Protein AF-A0A259Z022-F1 (afdb_monomer_lite)

Sequence (77 aa):
MLAFALQWMPYGGGDAEDIMVAFGVPSEMYFRRLRHLLADPKQPVDLDARTVDALLHVCRRRLEHSAASVGRPQVGQ

Structure (mmCIF, N/CA/C/O backbone):
data_AF-A0A259Z022-F1
#
_entry.id   AF-A0A259Z022-F1
#
loop_
_atom_site.group_PDB
_atom_site.id
_atom_site.type_symbol
_atom_site.label_atom_id
_atom_site.label_alt_id
_atom_site.label_comp_id
_atom_site.label_asym_id
_atom_site.label_entity_id
_atom_site.label_seq_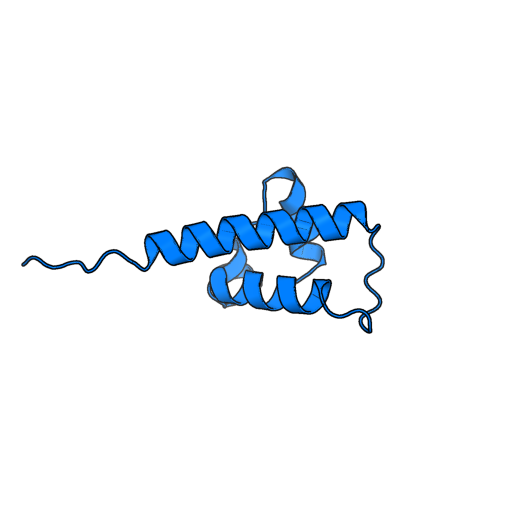id
_atom_site.pdbx_PDB_ins_code
_atom_site.Cartn_x
_atom_site.Cartn_y
_atom_site.Cartn_z
_atom_site.occupancy
_atom_site.B_iso_or_equiv
_atom_site.auth_seq_id
_atom_site.auth_comp_id
_atom_site.auth_asym_id
_atom_site.auth_atom_id
_atom_site.pdbx_PDB_model_num
ATOM 1 N N . MET A 1 1 ? -3.785 -8.877 -1.462 1.00 80.88 1 MET A N 1
ATOM 2 C CA . MET A 1 1 ? -3.350 -7.488 -1.171 1.00 80.88 1 MET A CA 1
ATOM 3 C C . MET A 1 1 ? -3.140 -6.706 -2.459 1.00 80.88 1 MET A C 1
ATOM 5 O O . MET A 1 1 ? -3.779 -5.682 -2.631 1.00 80.88 1 MET A O 1
ATOM 9 N N . LEU A 1 2 ? -2.331 -7.212 -3.396 1.00 84.44 2 LEU A N 1
ATOM 10 C CA . LEU A 1 2 ? -2.024 -6.503 -4.642 1.00 84.44 2 LEU A CA 1
ATOM 11 C C . LEU A 1 2 ? -3.249 -6.211 -5.528 1.00 84.44 2 LEU A C 1
ATOM 13 O O . LEU A 1 2 ? -3.437 -5.071 -5.927 1.00 84.44 2 LEU A O 1
ATOM 17 N N . ALA A 1 3 ? -4.124 -7.197 -5.762 1.00 87.00 3 ALA A N 1
ATOM 18 C CA . ALA A 1 3 ? -5.340 -7.005 -6.564 1.00 87.00 3 ALA A CA 1
ATOM 19 C C . ALA A 1 3 ? -6.253 -5.891 -6.014 1.00 87.00 3 ALA A C 1
ATOM 21 O O . ALA A 1 3 ? -6.750 -5.062 -6.769 1.00 87.00 3 ALA A O 1
ATOM 22 N N . PHE A 1 4 ? -6.400 -5.818 -4.687 1.00 88.81 4 PHE A N 1
ATOM 23 C CA . PHE A 1 4 ? -7.122 -4.729 -4.031 1.00 88.81 4 PHE A CA 1
ATOM 24 C C . PHE A 1 4 ? -6.406 -3.390 -4.257 1.00 88.81 4 PHE A C 1
ATOM 26 O O . PHE A 1 4 ? -7.020 -2.426 -4.695 1.00 88.81 4 PHE A O 1
ATOM 33 N N . ALA A 1 5 ? -5.090 -3.323 -4.048 1.00 88.31 5 ALA A N 1
ATOM 34 C CA . ALA A 1 5 ? -4.330 -2.100 -4.305 1.00 88.31 5 ALA A CA 1
ATOM 35 C C . ALA A 1 5 ? -4.484 -1.589 -5.750 1.00 88.31 5 ALA A C 1
ATOM 37 O O . ALA A 1 5 ? -4.608 -0.386 -5.951 1.00 88.31 5 ALA A O 1
ATOM 38 N N . LEU A 1 6 ? -4.516 -2.496 -6.732 1.00 87.88 6 LEU A N 1
ATOM 39 C CA . LEU A 1 6 ? -4.711 -2.173 -8.147 1.00 87.88 6 LEU A CA 1
ATOM 40 C C . LEU A 1 6 ? -6.123 -1.658 -8.432 1.00 87.88 6 LEU A C 1
ATOM 42 O O . LEU A 1 6 ? -6.266 -0.623 -9.077 1.00 87.88 6 LEU A O 1
ATOM 46 N N . GLN A 1 7 ? -7.151 -2.326 -7.902 1.00 89.50 7 GLN A N 1
ATOM 47 C CA . GLN A 1 7 ? -8.546 -1.905 -8.054 1.00 89.50 7 GLN A CA 1
ATOM 48 C C . GLN A 1 7 ? -8.779 -0.488 -7.513 1.00 89.50 7 GLN A C 1
ATOM 50 O O . GLN A 1 7 ? -9.505 0.301 -8.112 1.00 89.50 7 GLN A O 1
ATOM 55 N N . TRP A 1 8 ? -8.136 -0.153 -6.395 1.00 88.31 8 TRP A N 1
ATOM 56 C CA . TRP A 1 8 ? -8.308 1.135 -5.729 1.00 88.31 8 TRP A CA 1
ATOM 57 C C . TRP A 1 8 ? -7.244 2.178 -6.098 1.00 88.31 8 TRP A C 1
ATOM 59 O O . TRP A 1 8 ? -7.282 3.303 -5.595 1.00 88.31 8 TRP A O 1
ATOM 69 N N . MET A 1 9 ? -6.302 1.841 -6.983 1.00 84.12 9 MET A N 1
ATOM 70 C CA . MET A 1 9 ? -5.235 2.749 -7.412 1.00 84.12 9 MET A CA 1
ATOM 71 C C . MET A 1 9 ? -5.764 4.076 -7.993 1.00 84.12 9 MET A C 1
ATOM 73 O O . MET A 1 9 ? -5.238 5.117 -7.591 1.00 84.12 9 MET A O 1
ATOM 77 N N . PRO A 1 10 ? -6.827 4.097 -8.832 1.00 84.62 10 PRO A N 1
ATOM 78 C CA . PRO A 1 10 ? -7.384 5.345 -9.370 1.00 84.62 10 PRO A CA 1
ATOM 79 C C . PRO A 1 10 ? -7.881 6.320 -8.293 1.00 84.62 10 PRO A C 1
ATOM 81 O O . PRO A 1 10 ? -7.921 7.525 -8.522 1.00 84.62 10 PRO A O 1
ATOM 84 N N . TYR A 1 11 ? -8.224 5.805 -7.111 1.00 82.81 11 TYR A N 1
ATOM 85 C CA . TYR A 1 11 ? -8.745 6.574 -5.981 1.00 82.81 11 TYR A CA 1
ATOM 86 C C . TYR A 1 11 ? -7.666 6.905 -4.935 1.00 82.81 11 TYR A C 1
ATOM 88 O O . TYR A 1 11 ? -7.966 7.468 -3.886 1.00 82.81 11 TYR A O 1
ATOM 96 N N . GLY A 1 12 ? -6.396 6.566 -5.197 1.00 73.25 12 GLY A N 1
ATOM 97 C CA . GLY A 1 12 ? -5.300 6.777 -4.245 1.00 73.25 12 GLY A CA 1
ATOM 98 C C . GLY A 1 12 ? -5.207 5.708 -3.148 1.00 73.25 12 GLY A C 1
ATOM 99 O O . GLY A 1 12 ? -4.648 5.970 -2.079 1.00 73.25 12 GLY A O 1
ATOM 100 N N . GLY A 1 13 ? -5.736 4.510 -3.413 1.00 75.94 13 GLY A N 1
ATOM 101 C CA . GLY A 1 13 ? -5.788 3.378 -2.487 1.00 75.94 13 GLY A CA 1
ATOM 102 C C . GLY A 1 13 ? -7.087 3.332 -1.679 1.00 75.94 13 GLY A C 1
ATOM 103 O O . GLY A 1 13 ? -7.668 4.375 -1.385 1.00 75.94 13 GLY A O 1
ATOM 104 N N . GLY A 1 14 ? -7.524 2.115 -1.330 1.00 80.50 14 GLY A N 1
ATOM 105 C CA . GLY A 1 14 ? -8.768 1.887 -0.585 1.00 80.50 14 GLY A CA 1
ATOM 106 C C . GLY A 1 14 ? -8.733 2.545 0.792 1.00 80.50 14 GLY A C 1
ATOM 107 O O . GLY A 1 14 ? -7.652 2.748 1.359 1.00 80.50 14 GLY A O 1
ATOM 108 N N . ASP A 1 15 ? -9.905 2.914 1.304 1.00 83.69 15 ASP A N 1
ATOM 109 C CA . ASP A 1 15 ? -9.992 3.568 2.602 1.00 83.69 15 ASP A CA 1
ATOM 110 C C . ASP A 1 15 ? -9.806 2.580 3.764 1.00 83.69 15 ASP A C 1
ATOM 112 O O . ASP A 1 15 ? -9.760 1.361 3.579 1.00 83.69 15 ASP A O 1
ATOM 116 N N . ALA A 1 16 ? -9.627 3.102 4.976 1.00 84.62 16 ALA A N 1
ATOM 117 C CA . ALA A 1 16 ? -9.364 2.283 6.146 1.00 84.62 16 ALA A CA 1
ATOM 118 C C . ALA A 1 16 ? -10.523 1.330 6.457 1.00 84.62 16 ALA A C 1
ATOM 120 O O . ALA A 1 16 ? -10.262 0.198 6.866 1.00 84.62 16 ALA A O 1
ATOM 121 N N . GLU A 1 17 ? -11.764 1.760 6.220 1.00 87.38 17 GLU A N 1
ATOM 122 C CA . GLU A 1 17 ? -12.953 0.925 6.398 1.00 87.38 17 GLU A CA 1
ATOM 123 C C . GLU A 1 17 ? -12.972 -0.243 5.401 1.00 87.38 17 GLU A C 1
ATOM 125 O O . GLU A 1 17 ? -13.039 -1.398 5.822 1.00 87.38 17 GLU A O 1
ATOM 130 N N . ASP A 1 18 ? -12.780 0.017 4.103 1.00 90.00 18 ASP A N 1
ATOM 131 C CA . ASP A 1 18 ? -12.710 -1.037 3.080 1.00 90.00 18 ASP A CA 1
ATOM 132 C C . ASP A 1 18 ? -11.570 -2.029 3.343 1.00 90.00 18 ASP A C 1
ATOM 134 O O . ASP A 1 18 ? -11.731 -3.238 3.170 1.00 90.00 18 ASP A O 1
ATOM 138 N N . ILE A 1 19 ? -10.404 -1.539 3.778 1.00 89.44 19 ILE A N 1
ATOM 139 C CA . ILE A 1 19 ? -9.267 -2.398 4.127 1.00 89.44 19 ILE A CA 1
ATOM 140 C C . ILE A 1 19 ? -9.606 -3.279 5.334 1.00 89.44 19 ILE A C 1
ATOM 142 O O . ILE A 1 19 ? -9.269 -4.468 5.342 1.00 89.44 19 ILE A O 1
ATOM 146 N N . MET A 1 20 ? -10.268 -2.719 6.347 1.00 88.44 20 MET A N 1
ATOM 147 C CA . MET A 1 20 ? -10.677 -3.461 7.535 1.00 88.44 20 MET A CA 1
ATOM 148 C C . MET A 1 20 ? -11.719 -4.528 7.189 1.00 88.44 20 MET A C 1
ATOM 150 O O . MET A 1 20 ? -11.586 -5.661 7.643 1.00 88.44 20 MET A O 1
ATOM 154 N N . VAL A 1 21 ? -12.692 -4.213 6.333 1.00 92.50 21 VAL A N 1
ATOM 155 C CA . VAL A 1 21 ? -13.699 -5.170 5.850 1.00 92.50 21 VAL A CA 1
ATOM 156 C C . VAL A 1 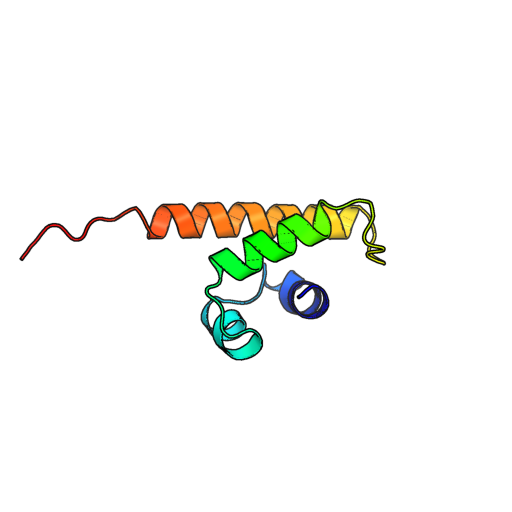21 ? -13.058 -6.275 5.007 1.00 92.50 21 VAL A C 1
ATOM 158 O O . VAL A 1 21 ? -13.351 -7.452 5.204 1.00 92.50 21 VAL A O 1
ATOM 161 N N . ALA A 1 22 ? -12.156 -5.924 4.088 1.00 90.19 22 ALA A N 1
ATOM 162 C CA . ALA A 1 22 ? -11.566 -6.882 3.156 1.00 90.19 22 ALA A CA 1
ATOM 163 C C . ALA A 1 22 ? -10.490 -7.784 3.786 1.00 90.19 22 ALA A C 1
ATOM 165 O O . ALA A 1 22 ? -10.333 -8.932 3.372 1.00 90.19 22 ALA A O 1
ATOM 166 N N . PHE A 1 23 ? -9.713 -7.274 4.749 1.00 90.06 23 PHE A N 1
ATOM 167 C CA . PHE A 1 23 ? -8.532 -7.967 5.282 1.00 90.06 23 PHE A CA 1
ATOM 168 C C . PHE A 1 23 ? -8.541 -8.168 6.800 1.00 90.06 23 PHE A C 1
ATOM 170 O O . PHE A 1 23 ? -7.661 -8.866 7.305 1.00 90.06 23 PHE A O 1
ATOM 177 N N . GLY A 1 24 ? -9.470 -7.553 7.537 1.00 93.06 24 GLY A N 1
ATOM 178 C CA . GLY A 1 24 ? -9.526 -7.639 8.999 1.00 93.06 24 GLY A CA 1
ATOM 179 C C . GLY A 1 24 ? -8.321 -7.013 9.705 1.00 93.06 24 GLY A C 1
ATOM 180 O O . GLY A 1 24 ? -8.013 -7.377 10.838 1.00 93.06 24 GLY A O 1
ATOM 181 N N . VAL A 1 25 ? -7.592 -6.112 9.037 1.00 91.38 25 VAL A N 1
ATOM 182 C CA . VAL A 1 25 ? -6.401 -5.450 9.588 1.00 91.38 25 VAL A CA 1
ATOM 183 C C . VAL A 1 25 ? -6.527 -3.934 9.486 1.00 91.38 25 VAL A C 1
ATOM 185 O O . VAL A 1 25 ? -7.164 -3.437 8.557 1.00 91.38 25 VAL A O 1
ATOM 188 N N . PRO A 1 26 ? -5.884 -3.175 10.390 1.00 89.75 26 PRO A N 1
ATOM 189 C CA . PRO A 1 26 ? -5.807 -1.730 10.248 1.00 89.75 26 PRO A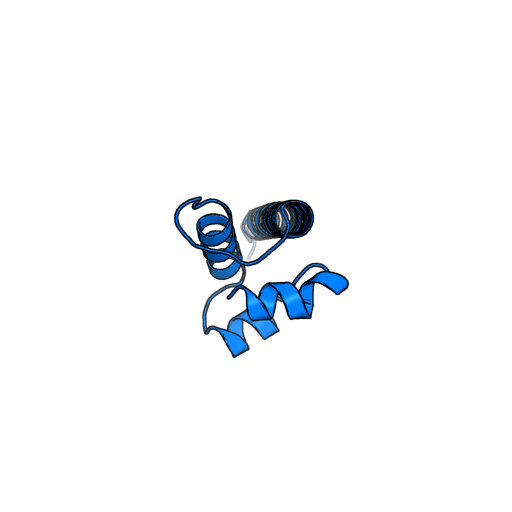 CA 1
ATOM 190 C C . PRO A 1 26 ? -5.074 -1.342 8.956 1.00 89.75 26 PRO A C 1
ATOM 192 O O . PRO A 1 26 ? -4.136 -2.021 8.517 1.00 89.75 26 PRO A O 1
ATOM 195 N N . SER A 1 27 ? -5.480 -0.211 8.377 1.00 88.12 27 SER A N 1
ATOM 196 C CA . SER A 1 27 ? -4.938 0.333 7.125 1.00 88.12 27 SER A CA 1
ATOM 197 C C . SER A 1 27 ? -3.413 0.443 7.134 1.00 88.12 27 SER A C 1
ATOM 199 O O . SER A 1 27 ? -2.756 0.061 6.166 1.00 88.12 27 SER A O 1
ATOM 201 N N . GLU A 1 28 ? -2.820 0.866 8.251 1.00 89.56 28 GLU A N 1
ATOM 202 C CA . GLU A 1 28 ? -1.367 0.947 8.403 1.00 89.56 28 GLU A CA 1
ATOM 203 C C . GLU A 1 28 ? -0.679 -0.413 8.198 1.00 89.56 28 GLU A C 1
ATOM 205 O O . GLU A 1 28 ? 0.304 -0.522 7.459 1.00 89.56 28 GLU A O 1
ATOM 210 N N . MET A 1 29 ? -1.214 -1.477 8.803 1.00 91.50 29 MET A N 1
ATOM 211 C CA . MET A 1 29 ? -0.656 -2.824 8.670 1.00 91.50 29 MET A CA 1
ATOM 212 C C . MET A 1 29 ? -0.774 -3.326 7.230 1.00 91.50 29 MET A C 1
ATOM 214 O O . MET A 1 29 ? 0.165 -3.937 6.710 1.00 91.50 29 MET A O 1
ATOM 218 N N . TYR A 1 30 ? -1.896 -3.034 6.571 1.00 92.31 30 TYR A N 1
ATOM 219 C CA . TYR A 1 30 ? -2.094 -3.331 5.158 1.00 92.31 30 TYR A CA 1
ATOM 220 C C . TYR A 1 30 ? -1.039 -2.642 4.280 1.00 92.31 30 TYR A C 1
ATOM 222 O O . TYR A 1 30 ? -0.339 -3.327 3.533 1.00 92.31 30 TYR A O 1
ATOM 230 N N . PHE A 1 31 ? -0.854 -1.323 4.411 1.00 90.75 31 PHE A N 1
ATOM 231 C CA . PHE A 1 31 ? 0.113 -0.574 3.598 1.00 90.75 31 PHE A CA 1
ATOM 232 C C . PHE A 1 31 ? 1.566 -0.971 3.898 1.00 90.75 31 PHE A C 1
ATOM 234 O O . PHE A 1 31 ? 2.383 -1.039 2.980 1.00 90.75 31 PHE A O 1
ATOM 241 N N . ARG A 1 32 ? 1.906 -1.314 5.150 1.00 90.94 32 ARG A N 1
ATOM 242 C CA . ARG A 1 32 ? 3.240 -1.844 5.498 1.00 90.94 32 ARG A CA 1
ATOM 243 C C . ARG A 1 32 ? 3.517 -3.185 4.823 1.00 90.94 32 ARG A C 1
ATOM 245 O O . ARG A 1 32 ? 4.602 -3.370 4.273 1.00 90.94 32 ARG A O 1
ATOM 252 N N . ARG A 1 33 ? 2.545 -4.102 4.846 1.00 91.25 33 ARG A N 1
ATOM 253 C CA . ARG A 1 33 ? 2.644 -5.412 4.182 1.00 91.25 33 ARG A CA 1
ATOM 254 C C . ARG A 1 33 ? 2.703 -5.265 2.662 1.00 91.25 33 ARG A C 1
ATOM 256 O O . ARG A 1 33 ? 3.550 -5.893 2.037 1.00 91.25 33 ARG A O 1
ATOM 263 N N . LEU A 1 34 ? 1.875 -4.395 2.082 1.00 90.12 34 LEU A N 1
ATOM 264 C CA . LEU A 1 34 ? 1.887 -4.106 0.647 1.00 90.12 34 LEU A CA 1
ATOM 265 C C . LEU A 1 34 ? 3.239 -3.535 0.202 1.00 90.12 34 LEU A C 1
ATOM 267 O O . LEU A 1 34 ? 3.801 -4.001 -0.782 1.00 90.12 34 LEU A O 1
ATOM 271 N N . ARG A 1 35 ? 3.807 -2.587 0.958 1.00 90.62 35 ARG A N 1
ATOM 272 C CA . ARG A 1 35 ? 5.145 -2.046 0.685 1.00 90.62 35 ARG A CA 1
ATOM 273 C C . ARG A 1 35 ? 6.223 -3.126 0.736 1.00 90.62 35 ARG A C 1
ATOM 275 O O . ARG A 1 35 ? 7.107 -3.120 -0.106 1.00 90.62 35 ARG A O 1
ATOM 282 N N . HIS A 1 36 ? 6.164 -4.031 1.712 1.00 89.50 36 HIS A N 1
ATOM 283 C CA . HIS A 1 36 ? 7.128 -5.128 1.812 1.00 89.50 36 HIS A CA 1
ATOM 284 C C . HIS A 1 36 ? 7.024 -6.086 0.619 1.00 89.50 36 HIS A C 1
ATOM 286 O O . HIS A 1 36 ? 8.042 -6.488 0.076 1.00 89.50 36 HIS A O 1
ATOM 292 N N . LEU A 1 37 ? 5.800 -6.381 0.171 1.00 88.56 37 LEU A N 1
ATOM 293 C CA . LEU A 1 37 ? 5.551 -7.218 -1.003 1.00 88.56 37 LEU A CA 1
ATOM 294 C C . LEU A 1 37 ? 6.076 -6.580 -2.297 1.00 88.56 37 LEU A C 1
ATOM 296 O O . LEU A 1 37 ? 6.664 -7.272 -3.113 1.00 88.56 37 LEU A O 1
ATOM 300 N N . LEU A 1 38 ? 5.899 -5.266 -2.462 1.00 86.94 38 LEU A N 1
ATOM 301 C CA . LEU A 1 38 ? 6.393 -4.517 -3.625 1.00 86.94 38 LEU A CA 1
ATOM 302 C C . LEU A 1 38 ? 7.911 -4.280 -3.601 1.00 86.94 38 LEU A C 1
ATOM 304 O O . LEU A 1 38 ? 8.512 -4.070 -4.647 1.00 86.94 38 LEU A O 1
ATOM 308 N N . ALA A 1 39 ? 8.522 -4.262 -2.414 1.00 85.06 39 ALA A N 1
ATOM 309 C CA . ALA A 1 39 ? 9.958 -4.055 -2.244 1.00 85.06 39 ALA A CA 1
ATOM 310 C C . ALA A 1 39 ? 10.771 -5.354 -2.332 1.00 85.06 39 ALA A C 1
ATOM 312 O O . ALA A 1 39 ? 11.997 -5.285 -2.399 1.00 85.06 39 ALA A O 1
ATOM 313 N N . ASP A 1 40 ? 10.120 -6.519 -2.293 1.00 83.19 40 ASP A N 1
ATOM 314 C CA . ASP A 1 40 ? 10.794 -7.807 -2.394 1.00 83.19 40 ASP A CA 1
ATOM 315 C C . ASP A 1 40 ? 11.009 -8.186 -3.873 1.00 83.19 40 ASP A C 1
ATOM 317 O O . ASP A 1 40 ? 10.045 -8.486 -4.576 1.00 83.19 40 ASP A O 1
ATOM 321 N N . PRO A 1 41 ? 12.262 -8.210 -4.368 1.00 70.19 41 PRO A N 1
ATOM 322 C CA . PRO A 1 41 ? 12.552 -8.517 -5.769 1.00 70.19 41 PRO A CA 1
ATOM 323 C C . PRO A 1 41 ? 12.398 -10.008 -6.105 1.00 70.19 41 PRO A C 1
ATOM 325 O O . PRO A 1 41 ? 12.557 -10.387 -7.263 1.00 70.19 41 PRO A O 1
ATOM 328 N N . LYS A 1 42 ? 12.150 -10.873 -5.109 1.00 72.44 42 LYS A N 1
ATOM 329 C CA . LYS A 1 42 ? 11.961 -12.318 -5.299 1.00 72.44 42 LYS A CA 1
ATOM 330 C C . LYS A 1 42 ? 10.491 -12.686 -5.466 1.00 72.44 42 LYS A C 1
ATOM 332 O O . LYS A 1 42 ? 10.209 -13.80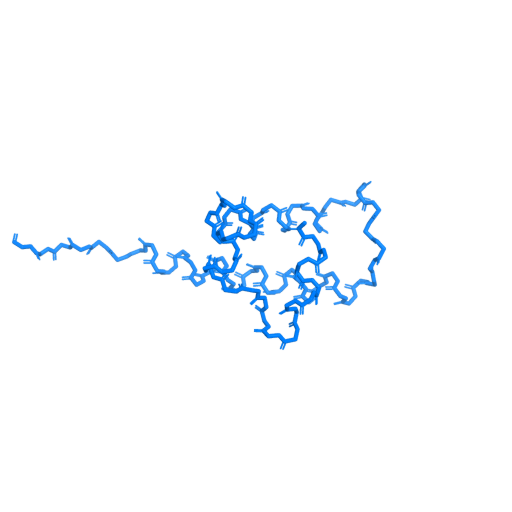9 -5.879 1.00 72.44 42 LYS A O 1
ATOM 337 N N . GLN A 1 43 ? 9.563 -11.778 -5.167 1.00 69.75 43 GLN A N 1
ATOM 338 C CA . GLN A 1 43 ? 8.161 -11.969 -5.498 1.00 69.75 43 GLN A CA 1
ATOM 339 C C . GLN A 1 43 ? 7.919 -11.578 -6.958 1.00 69.75 43 GLN A C 1
ATOM 341 O O . GLN A 1 43 ? 8.108 -10.415 -7.315 1.00 69.75 43 GLN A O 1
ATOM 346 N N . PRO A 1 44 ? 7.486 -12.520 -7.816 1.00 61.38 44 PRO A N 1
ATOM 347 C CA . PRO A 1 44 ? 7.079 -12.201 -9.173 1.00 61.38 44 PRO A CA 1
ATOM 348 C C . PRO A 1 44 ? 5.764 -11.425 -9.108 1.00 61.38 44 PRO A C 1
ATOM 350 O O . PRO A 1 44 ? 4.671 -11.986 -9.051 1.00 61.38 44 PRO A O 1
ATOM 353 N N . VAL A 1 45 ? 5.884 -10.107 -9.051 1.00 70.81 45 VAL A N 1
ATOM 354 C CA . VAL A 1 45 ? 4.769 -9.189 -9.216 1.00 70.81 45 VAL A CA 1
ATOM 355 C C . VAL A 1 45 ? 4.710 -8.870 -10.705 1.00 70.81 45 VAL A C 1
ATOM 357 O O . VAL A 1 45 ? 5.598 -8.200 -11.224 1.00 70.81 45 VAL A O 1
ATOM 360 N N . ASP A 1 46 ? 3.685 -9.380 -11.390 1.00 79.19 46 ASP A N 1
ATOM 361 C CA . ASP A 1 46 ? 3.412 -9.106 -12.809 1.00 79.19 46 ASP A CA 1
ATOM 362 C C . ASP A 1 46 ? 2.877 -7.672 -12.970 1.00 79.19 46 ASP A C 1
ATOM 364 O O . ASP A 1 46 ? 1.705 -7.432 -13.242 1.00 79.19 46 ASP A O 1
ATOM 368 N N . LEU A 1 47 ? 3.717 -6.692 -12.642 1.00 81.56 47 LEU A N 1
ATOM 369 C CA . LEU A 1 47 ? 3.419 -5.272 -12.747 1.00 81.56 47 LEU A CA 1
ATOM 370 C C . LEU A 1 47 ? 4.621 -4.536 -13.317 1.00 81.56 47 LEU A C 1
ATOM 372 O O . LEU A 1 47 ? 5.754 -4.725 -12.875 1.00 81.56 47 LEU A O 1
ATOM 376 N N . ASP A 1 48 ? 4.350 -3.612 -14.233 1.00 85.62 48 ASP A N 1
ATOM 377 C CA . ASP A 1 48 ? 5.353 -2.675 -14.714 1.00 85.62 48 ASP A CA 1
ATOM 378 C C . ASP A 1 48 ? 5.963 -1.859 -13.570 1.00 85.62 48 ASP A C 1
ATOM 380 O O . ASP A 1 48 ? 5.278 -1.442 -12.626 1.00 85.62 48 ASP A O 1
ATOM 384 N N . ALA A 1 49 ? 7.245 -1.521 -13.715 1.00 84.12 49 ALA A N 1
ATOM 385 C CA . ALA A 1 49 ? 7.991 -0.717 -12.748 1.00 84.12 49 ALA A CA 1
ATOM 386 C C . ALA A 1 49 ? 7.288 0.610 -12.403 1.00 84.12 49 ALA A C 1
ATOM 388 O O . ALA A 1 49 ? 7.330 1.060 -11.260 1.00 84.12 49 ALA A O 1
ATOM 389 N N . ARG A 1 50 ? 6.578 1.212 -13.368 1.00 86.31 50 ARG A N 1
ATOM 390 C CA . ARG A 1 50 ? 5.799 2.442 -13.160 1.00 86.31 50 ARG A CA 1
ATOM 391 C C . ARG A 1 50 ? 4.629 2.236 -12.199 1.00 86.31 50 ARG A C 1
ATOM 393 O O . ARG A 1 50 ? 4.352 3.100 -11.372 1.00 86.31 50 ARG A O 1
ATOM 400 N N . THR A 1 51 ? 3.946 1.101 -12.305 1.00 87.12 51 THR A N 1
ATOM 401 C CA . THR A 1 51 ? 2.830 0.749 -11.423 1.00 87.12 51 THR A CA 1
ATOM 402 C C . THR A 1 51 ? 3.334 0.443 -10.018 1.00 87.12 51 THR A C 1
ATOM 404 O O . THR A 1 51 ? 2.739 0.893 -9.040 1.00 87.12 51 THR A O 1
ATOM 407 N N . VAL A 1 52 ? 4.462 -0.266 -9.911 1.00 88.25 52 VAL A N 1
ATOM 408 C CA . VAL A 1 52 ? 5.124 -0.529 -8.626 1.00 88.25 52 VAL A CA 1
ATOM 409 C C . VAL A 1 52 ? 5.519 0.781 -7.939 1.00 88.25 52 VAL A C 1
ATOM 411 O O . VAL A 1 52 ? 5.187 0.973 -6.769 1.00 88.25 52 VAL A O 1
ATOM 414 N N . ASP A 1 53 ? 6.145 1.713 -8.663 1.00 88.88 53 ASP A N 1
ATOM 415 C CA . ASP A 1 53 ? 6.523 3.029 -8.133 1.00 88.88 53 ASP A CA 1
ATOM 416 C C . ASP A 1 53 ? 5.301 3.836 -7.657 1.00 88.88 53 ASP A C 1
ATOM 418 O O . ASP A 1 53 ? 5.279 4.337 -6.529 1.00 88.88 53 ASP A O 1
ATOM 422 N N . ALA A 1 54 ? 4.228 3.870 -8.455 1.00 89.12 54 ALA A N 1
ATOM 423 C CA . ALA A 1 54 ? 2.988 4.551 -8.087 1.00 89.12 54 ALA A CA 1
ATOM 424 C C . ALA A 1 54 ? 2.361 3.971 -6.805 1.00 89.12 54 ALA A C 1
ATOM 426 O O . ALA A 1 54 ? 1.936 4.716 -5.916 1.00 89.12 54 ALA A O 1
ATOM 427 N N . LEU A 1 55 ? 2.342 2.642 -6.667 1.00 89.31 55 LEU A N 1
ATOM 428 C CA . LEU A 1 55 ? 1.839 1.970 -5.469 1.00 89.31 55 LEU A CA 1
ATOM 429 C C . LEU A 1 55 ? 2.720 2.244 -4.243 1.00 89.31 55 LEU A C 1
ATOM 431 O O . LEU A 1 55 ? 2.198 2.500 -3.155 1.00 89.31 55 LEU A O 1
ATOM 435 N N . LEU A 1 56 ? 4.046 2.242 -4.402 1.00 90.00 56 LEU A N 1
ATOM 436 C CA . LEU A 1 56 ? 4.978 2.602 -3.332 1.00 90.00 56 LEU A CA 1
ATOM 437 C C . LEU A 1 56 ? 4.782 4.054 -2.879 1.00 90.00 56 LEU A C 1
ATOM 439 O O . LEU A 1 56 ? 4.795 4.325 -1.673 1.00 90.00 56 LEU A O 1
ATOM 443 N N . HIS A 1 57 ? 4.531 4.971 -3.815 1.00 90.25 57 HIS A N 1
ATOM 444 C CA . HIS A 1 57 ? 4.223 6.366 -3.514 1.00 90.25 57 HIS A CA 1
ATOM 445 C C . HIS A 1 57 ? 2.940 6.498 -2.678 1.00 90.25 57 HIS A C 1
ATOM 447 O O . HIS A 1 57 ? 2.926 7.204 -1.666 1.00 90.25 57 HIS A O 1
ATOM 453 N N . VAL A 1 58 ? 1.871 5.788 -3.056 1.00 89.38 58 VAL A N 1
ATOM 454 C CA . VAL A 1 58 ? 0.609 5.754 -2.295 1.00 89.38 58 VAL A CA 1
ATOM 455 C C . VAL A 1 58 ? 0.830 5.198 -0.887 1.00 89.38 58 VAL A C 1
ATOM 457 O O . VAL A 1 58 ? 0.404 5.823 0.087 1.00 89.38 58 VAL A O 1
ATOM 460 N N . CYS A 1 59 ? 1.545 4.073 -0.765 1.00 90.19 59 CYS A N 1
ATOM 461 C CA . CYS A 1 59 ? 1.898 3.482 0.525 1.00 90.19 59 CYS A CA 1
ATOM 462 C C . CYS A 1 59 ? 2.627 4.487 1.422 1.00 90.19 59 CYS A C 1
ATOM 464 O O . CYS A 1 59 ? 2.287 4.606 2.596 1.00 90.19 59 CYS A O 1
ATOM 466 N N . ARG A 1 60 ? 3.608 5.227 0.886 1.00 89.69 60 ARG A N 1
ATOM 467 C CA . ARG A 1 60 ? 4.359 6.219 1.665 1.00 89.69 60 ARG A CA 1
ATOM 468 C C . ARG A 1 60 ? 3.440 7.320 2.192 1.00 89.69 60 ARG A C 1
ATOM 470 O O . ARG A 1 60 ? 3.355 7.482 3.405 1.00 89.69 60 ARG A O 1
ATOM 477 N N . ARG A 1 61 ? 2.661 7.964 1.312 1.00 88.69 61 ARG A N 1
ATOM 478 C CA . ARG A 1 61 ? 1.749 9.053 1.707 1.00 88.69 61 ARG A CA 1
ATOM 479 C C . ARG A 1 61 ? 0.724 8.622 2.757 1.00 88.69 61 ARG A C 1
ATOM 481 O O . ARG A 1 61 ? 0.467 9.361 3.702 1.00 88.69 61 ARG A O 1
ATOM 488 N N .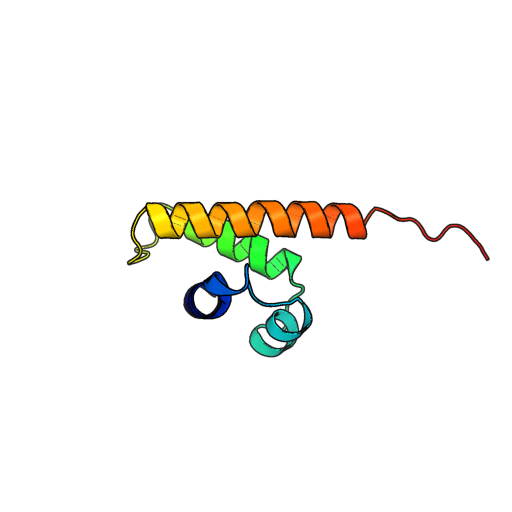 ARG A 1 62 ? 0.142 7.426 2.619 1.00 86.62 62 ARG A N 1
ATOM 489 C CA . ARG A 1 62 ? -0.846 6.899 3.579 1.00 86.62 62 ARG A CA 1
ATOM 490 C C . ARG A 1 62 ? -0.214 6.565 4.931 1.00 86.62 62 ARG A C 1
ATOM 492 O O . ARG A 1 62 ? -0.822 6.852 5.957 1.00 86.62 62 ARG A O 1
ATOM 499 N N . LEU A 1 63 ? 0.995 6.000 4.948 1.00 87.19 63 LEU A N 1
ATOM 500 C CA . LEU A 1 63 ? 1.718 5.722 6.194 1.00 87.19 63 LEU A CA 1
ATOM 501 C C . LEU A 1 63 ? 2.137 7.012 6.912 1.00 87.19 63 LEU A C 1
ATOM 503 O O . LEU A 1 63 ? 2.038 7.076 8.132 1.00 87.19 63 LEU A O 1
ATOM 507 N N . GLU A 1 64 ? 2.540 8.045 6.169 1.00 86.81 64 GLU A N 1
ATOM 508 C CA . GLU A 1 64 ? 2.835 9.376 6.718 1.00 86.81 64 GLU A CA 1
ATOM 509 C C . GLU A 1 64 ? 1.580 10.018 7.334 1.00 86.81 64 GLU A C 1
ATOM 511 O O . GLU A 1 64 ? 1.625 10.517 8.457 1.00 86.81 64 GLU A O 1
ATOM 516 N N . HIS A 1 65 ? 0.436 9.938 6.646 1.00 80.44 65 HIS A N 1
ATOM 517 C CA . HIS A 1 65 ? -0.839 10.460 7.147 1.00 80.44 65 HIS A CA 1
ATOM 518 C C . HIS A 1 65 ? -1.363 9.679 8.368 1.00 80.44 65 HIS A C 1
ATOM 520 O O . HIS A 1 65 ? -1.857 10.282 9.319 1.00 80.44 65 HIS A O 1
ATOM 526 N N . SER A 1 66 ? -1.207 8.348 8.379 1.00 74.75 66 SER A N 1
ATOM 527 C CA . SER A 1 66 ? -1.534 7.489 9.530 1.00 74.75 66 SER A CA 1
ATOM 528 C C .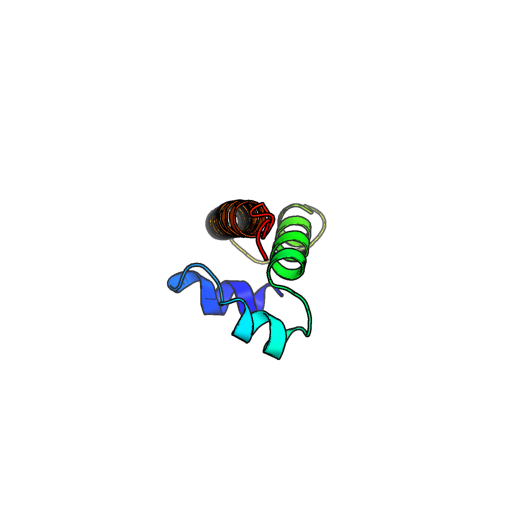 SER A 1 66 ? -0.690 7.858 10.750 1.00 74.75 66 SER A C 1
ATOM 530 O O . SER A 1 66 ? -1.232 8.140 11.819 1.00 74.75 66 SER A O 1
ATOM 532 N N . ALA A 1 67 ? 0.632 7.958 10.579 1.00 68.56 67 ALA A N 1
ATOM 533 C CA . ALA A 1 67 ? 1.544 8.344 11.652 1.00 68.56 67 ALA A CA 1
ATOM 534 C C . ALA A 1 67 ? 1.223 9.744 12.206 1.00 68.56 67 ALA A C 1
ATOM 536 O O . ALA A 1 67 ? 1.249 9.946 13.420 1.00 68.56 67 ALA A O 1
ATOM 537 N N . ALA A 1 68 ? 0.851 10.690 11.336 1.00 63.88 68 ALA A N 1
ATOM 538 C CA . ALA A 1 68 ? 0.415 12.023 11.747 1.00 63.88 68 ALA A CA 1
ATOM 539 C C . ALA A 1 68 ? -0.897 11.993 12.552 1.00 63.88 68 ALA A C 1
ATOM 541 O O . ALA A 1 68 ? -1.048 12.752 13.507 1.00 63.88 68 ALA A O 1
ATOM 542 N N . SER A 1 69 ? -1.829 11.094 12.215 1.00 59.09 69 SER A N 1
ATOM 543 C CA . SER A 1 69 ? -3.088 10.933 12.956 1.00 59.09 69 SER A CA 1
ATOM 544 C C . SER A 1 69 ? -2.932 10.222 14.308 1.00 59.09 69 SER A C 1
ATOM 546 O O . SER A 1 69 ? -3.663 10.536 15.245 1.00 59.09 69 SER A O 1
ATOM 548 N N . VAL A 1 70 ? -1.945 9.329 14.452 1.00 62.75 70 VAL A N 1
ATOM 549 C CA . VAL A 1 70 ? -1.630 8.625 15.713 1.00 62.75 70 VAL A CA 1
ATOM 550 C C . VAL A 1 70 ? -0.939 9.546 16.737 1.00 62.75 70 VAL A C 1
ATOM 552 O O . VAL A 1 70 ? -0.965 9.279 17.936 1.00 62.75 70 VAL A O 1
ATOM 555 N N . GLY A 1 71 ? -0.364 10.669 16.295 1.00 50.41 71 GLY A N 1
ATOM 556 C CA . GLY A 1 71 ? 0.433 11.583 17.119 1.00 50.41 71 GLY A CA 1
ATOM 557 C C . GLY A 1 71 ? -0.327 12.601 17.978 1.00 50.41 71 GLY A C 1
ATOM 558 O O . GLY A 1 71 ? 0.319 13.484 18.538 1.00 50.41 71 GLY A O 1
ATOM 559 N N . ARG A 1 72 ? -1.660 12.537 18.103 1.00 46.19 72 ARG A N 1
ATOM 560 C CA . ARG A 1 72 ? -2.410 13.482 18.950 1.00 46.19 72 ARG A CA 1
ATOM 561 C C . ARG A 1 72 ? -2.760 12.829 20.295 1.00 46.19 72 ARG A C 1
ATOM 563 O O . ARG A 1 72 ? -3.769 12.130 20.372 1.00 46.19 72 ARG A O 1
ATOM 570 N N . PRO A 1 73 ? -1.975 13.038 21.372 1.00 43.06 73 PRO A N 1
ATOM 571 C CA . PRO A 1 73 ? -2.427 12.659 22.698 1.00 43.06 73 PRO A CA 1
ATOM 572 C C . PRO A 1 73 ? -3.644 13.527 23.028 1.00 43.06 73 PRO A C 1
ATOM 574 O O . PRO A 1 73 ? -3.562 14.755 23.082 1.00 43.06 73 PRO A O 1
ATOM 577 N N . GLN A 1 74 ? -4.794 12.885 23.211 1.00 55.31 74 GLN A N 1
ATOM 578 C CA . GLN A 1 74 ? -5.959 13.483 23.853 1.00 55.31 74 GLN A CA 1
ATOM 579 C C . GLN A 1 74 ? -5.627 13.723 25.333 1.00 55.31 74 GLN A C 1
ATOM 581 O O . GLN A 1 74 ? -5.975 12.946 26.215 1.00 55.31 74 GLN A O 1
ATOM 586 N N . VAL A 1 75 ? -4.860 14.777 25.605 1.00 52.81 75 VAL A N 1
ATOM 587 C CA . VAL A 1 75 ? -4.703 15.310 26.956 1.00 52.81 75 VAL A CA 1
ATOM 588 C C . VAL A 1 75 ? -5.857 16.280 27.166 1.00 52.81 75 VAL A C 1
ATOM 590 O O . VAL A 1 75 ? -5.883 17.343 26.547 1.00 52.81 75 VAL A O 1
ATOM 593 N N . GLY A 1 76 ? -6.823 15.899 27.999 1.00 57.09 76 GLY A N 1
ATOM 594 C CA . GLY A 1 76 ? -7.859 16.814 28.467 1.00 57.09 76 GLY A CA 1
ATOM 595 C C . GLY A 1 76 ? -9.207 16.153 28.717 1.00 57.09 76 GLY A C 1
ATOM 596 O O . GLY A 1 76 ? -10.076 16.182 27.849 1.00 57.09 76 GLY A O 1
ATOM 597 N N . GLN A 1 77 ? -9.386 15.635 29.930 1.00 51.28 77 GLN A N 1
ATOM 598 C CA . GLN A 1 77 ? -10.639 15.768 30.670 1.00 51.28 77 GLN A CA 1
ATOM 599 C C . GLN A 1 77 ? -10.284 16.026 32.130 1.00 51.28 77 GLN A C 1
ATOM 601 O O . GLN A 1 77 ? -9.394 15.307 32.639 1.00 51.28 77 GLN A O 1
#

Secondary structure (DSSP, 8-state):
-HHHHHHTGGGTS--HHHHHHHHSS-HHHHHHHHHHHHH-TTS---S-HHHHHHHHHHHHHHHHHHHHHHT------

pLDDT: mean 81.35, std 12.42, range [43.06, 93.06]

Foldseek 3Di:
DVVQQVVCLVVLHDDQVVCCVVPVDGPLVVLVVVLVLLPDPPRPDVDDPVVSVSSNVSSVVVNVVVVVVVPDPPPDD

Radius of gyration: 13.88 Å; chains: 1; bounding box: 26×29×45 Å